Protein AF-A0A343S7F8-F1 (afdb_monomer_lite)

Radius of gyration: 25.72 Å; chains: 1; bounding box: 50×52×60 Å

Sequence (117 aa):
MIWTLVITSLIIIIIASTMMILTTLISKKSITDREKSSPFECGFDPKSSARLPFSLRFFMIAVIFLIFDVEIALLLPITIILNRSSVISWTIVSMMFLLILLWALNFFSFKKIILMM

Foldseek 3Di:
DVVVVVVVVVVVVVVVVVVVVVCCVVVDDPDPDPQVVDDPPPVDDPPDPPPDPDDVVVVVVVVVVVVVVVLVVVVVVLVVCCVVDDVVVSVVVSVVSVVVVVVVVVVVVVVVVVVVD

pLDDT: mean 80.34, std 12.46, range [50.16, 97.12]

Secondary structure (DSSP, 8-state):
-HHHHHHHHHHHHHHHHHHHHHHHHHH--S---HHHHSPPSS-----S-S-----HHHHHHHHHHHHHHHHHHHHHHHHHHTTTS-HHHHHHHHHHHHHHHHHHHHHHHHHHHHHH-

Structure (mmCIF, N/CA/C/O backbone):
data_AF-A0A343S7F8-F1
#
_entry.id   AF-A0A343S7F8-F1
#
loop_
_atom_site.group_PDB
_atom_site.id
_atom_site.type_symbol
_atom_site.label_atom_id
_atom_site.label_alt_id
_atom_site.label_comp_id
_atom_site.label_asym_id
_atom_site.label_entity_id
_atom_site.label_seq_id
_atom_site.pdbx_PDB_ins_code
_atom_site.Cartn_x
_atom_site.Cartn_y
_atom_site.Cartn_z
_atom_site.occupancy
_atom_site.B_iso_or_equiv
_atom_site.auth_seq_id
_atom_site.auth_comp_id
_atom_site.auth_asym_id
_atom_site.auth_atom_id
_atom_site.pdbx_PDB_model_num
ATOM 1 N N . MET A 1 1 ? 10.204 -25.536 -2.242 1.00 81.50 1 MET A N 1
ATOM 2 C CA . MET A 1 1 ? 10.028 -24.093 -1.970 1.00 81.50 1 MET A CA 1
ATOM 3 C C . MET A 1 1 ? 8.562 -23.701 -1.815 1.00 81.50 1 MET A C 1
ATOM 5 O O . MET A 1 1 ? 8.223 -23.116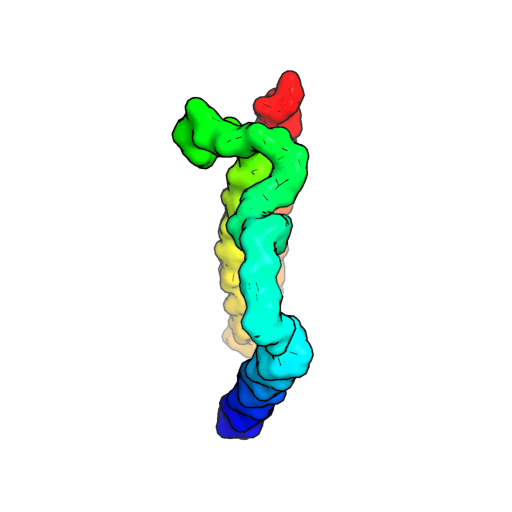 -0.800 1.00 81.50 1 MET A O 1
ATOM 9 N N . ILE A 1 2 ? 7.669 -24.052 -2.751 1.00 91.31 2 ILE A N 1
ATOM 10 C CA . ILE A 1 2 ? 6.243 -23.709 -2.590 1.00 91.31 2 ILE A CA 1
ATOM 11 C C . ILE A 1 2 ? 5.615 -24.403 -1.369 1.00 91.31 2 ILE A C 1
ATOM 13 O O . ILE A 1 2 ? 4.992 -23.755 -0.541 1.00 91.31 2 ILE A O 1
ATOM 17 N N . TRP A 1 3 ? 5.897 -25.695 -1.180 1.00 91.50 3 TRP A N 1
ATOM 18 C CA . TRP A 1 3 ? 5.407 -26.466 -0.035 1.00 91.50 3 TRP A CA 1
ATOM 19 C C . TRP A 1 3 ? 5.912 -25.932 1.307 1.00 91.50 3 TRP A C 1
ATOM 21 O O . TRP A 1 3 ? 5.142 -25.833 2.253 1.00 91.50 3 TRP A O 1
ATOM 31 N N . THR A 1 4 ? 7.178 -25.515 1.381 1.00 91.94 4 THR A N 1
ATOM 32 C CA . THR A 1 4 ? 7.740 -24.909 2.595 1.00 91.94 4 THR A CA 1
ATOM 33 C C . THR A 1 4 ? 7.077 -23.566 2.906 1.00 91.94 4 THR A C 1
ATOM 35 O O . THR A 1 4 ? 6.749 -23.322 4.060 1.00 91.94 4 THR A O 1
ATOM 38 N N . LEU A 1 5 ? 6.792 -22.737 1.89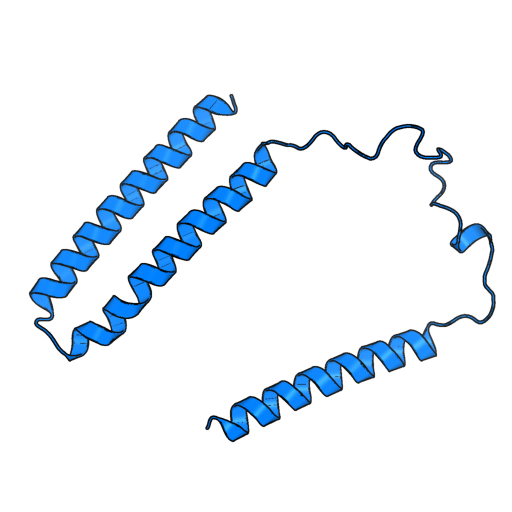1 1.00 92.88 5 LEU A N 1
ATOM 39 C CA . LEU A 1 5 ? 6.056 -21.478 2.067 1.00 92.88 5 LEU A CA 1
ATOM 40 C C . LEU A 1 5 ? 4.632 -21.724 2.582 1.00 92.88 5 LEU A C 1
ATOM 42 O O . LEU A 1 5 ? 4.225 -21.117 3.573 1.00 92.88 5 LEU A O 1
ATOM 46 N N . VAL A 1 6 ? 3.909 -22.671 1.977 1.00 95.19 6 VAL A N 1
ATOM 47 C CA . VAL A 1 6 ? 2.555 -23.046 2.413 1.00 95.19 6 VAL A CA 1
ATOM 48 C C . VAL A 1 6 ? 2.571 -23.514 3.869 1.00 95.19 6 VAL A C 1
ATOM 50 O O . VAL A 1 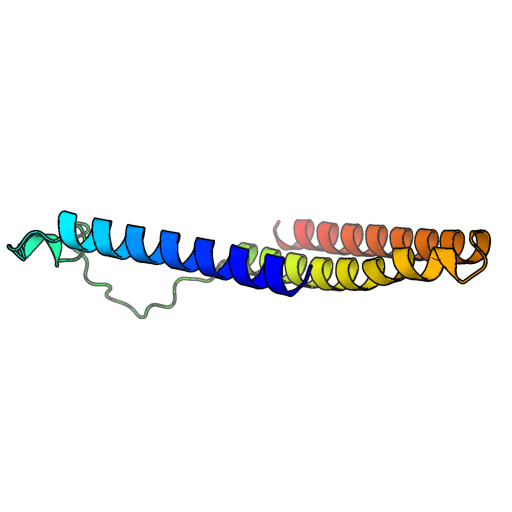6 ? 1.803 -22.997 4.678 1.00 95.19 6 VAL A O 1
ATOM 53 N N . ILE A 1 7 ? 3.501 -24.397 4.241 1.00 95.12 7 ILE A N 1
ATOM 54 C CA . ILE A 1 7 ? 3.632 -24.893 5.618 1.00 95.12 7 ILE A CA 1
ATOM 55 C C . ILE A 1 7 ? 3.908 -23.742 6.595 1.00 95.12 7 ILE A C 1
ATOM 57 O O . ILE A 1 7 ? 3.226 -23.637 7.612 1.00 95.12 7 ILE A O 1
ATOM 61 N N . THR A 1 8 ? 4.838 -22.832 6.281 1.00 94.38 8 THR A N 1
ATOM 62 C CA . THR A 1 8 ? 5.121 -21.681 7.160 1.00 94.38 8 THR A CA 1
ATOM 63 C C . THR A 1 8 ? 3.918 -20.752 7.326 1.00 94.38 8 THR A C 1
ATOM 65 O O . THR A 1 8 ? 3.634 -20.322 8.441 1.00 94.38 8 THR A O 1
ATOM 68 N N . SER A 1 9 ? 3.159 -20.496 6.255 1.00 94.50 9 SER A N 1
ATOM 69 C CA . SER A 1 9 ? 1.965 -19.645 6.317 1.00 94.50 9 SER A CA 1
ATOM 70 C C . SER A 1 9 ? 0.857 -20.259 7.182 1.00 94.50 9 SER A C 1
ATOM 72 O O . SER A 1 9 ? 0.240 -19.561 7.986 1.00 94.50 9 SER A O 1
ATOM 74 N N . LEU A 1 10 ? 0.668 -21.580 7.095 1.00 95.75 10 LEU A N 1
ATOM 75 C CA . LEU A 1 10 ? -0.302 -22.310 7.909 1.00 95.75 10 LEU A CA 1
ATOM 76 C C . LEU A 1 10 ? 0.085 -22.293 9.389 1.00 95.75 10 LEU A C 1
ATOM 78 O O . LEU A 1 10 ? -0.772 -22.064 10.239 1.00 95.75 10 LEU A O 1
ATOM 82 N N . ILE A 1 11 ? 1.373 -22.469 9.703 1.00 96.31 11 ILE A N 1
ATOM 83 C CA . ILE A 1 11 ? 1.872 -22.410 11.083 1.00 96.31 11 ILE A CA 1
ATOM 84 C C . ILE A 1 11 ? 1.579 -21.037 11.705 1.00 96.31 11 ILE A C 1
ATOM 86 O O . ILE A 1 11 ? 1.084 -20.974 12.829 1.00 96.31 11 ILE A O 1
ATOM 90 N N . ILE A 1 12 ? 1.819 -19.943 10.974 1.00 96.81 12 ILE A N 1
ATOM 91 C CA . ILE A 1 12 ? 1.566 -18.579 11.470 1.00 96.81 12 ILE A CA 1
ATOM 92 C C . ILE A 1 12 ? 0.073 -18.363 11.757 1.00 96.81 12 ILE A C 1
ATOM 94 O O . ILE A 1 12 ? -0.275 -17.838 12.815 1.00 96.81 12 ILE A O 1
ATOM 98 N N . ILE A 1 13 ? -0.814 -18.804 10.857 1.00 96.88 13 ILE A N 1
ATOM 99 C CA . ILE A 1 13 ? -2.270 -18.689 11.044 1.00 96.88 13 ILE A CA 1
ATOM 100 C C . ILE A 1 13 ? -2.725 -19.484 12.273 1.00 96.88 13 ILE A C 1
ATOM 102 O O . ILE A 1 13 ? -3.504 -18.977 13.082 1.00 96.88 13 ILE A O 1
ATOM 106 N N . ILE A 1 14 ? -2.209 -20.704 12.448 1.00 97.12 14 ILE A N 1
ATOM 107 C CA . ILE A 1 14 ? -2.530 -21.543 13.607 1.00 97.12 14 ILE A CA 1
ATOM 108 C C . ILE A 1 14 ? -2.107 -20.835 14.895 1.00 97.12 14 ILE A C 1
ATOM 110 O O . ILE A 1 14 ? -2.934 -20.687 15.790 1.00 97.12 14 ILE A O 1
ATOM 114 N N . ILE A 1 15 ? -0.876 -20.321 14.973 1.00 97.00 15 ILE A N 1
ATOM 115 C CA . ILE A 1 15 ? -0.379 -19.606 16.159 1.00 97.00 15 ILE A CA 1
ATOM 116 C C . ILE A 1 15 ? -1.226 -18.359 16.462 1.00 97.00 15 ILE A C 1
ATOM 118 O O . ILE A 1 15 ? -1.587 -18.121 17.613 1.00 97.00 15 ILE A O 1
ATOM 122 N N . ALA A 1 16 ? -1.587 -17.565 15.450 1.00 96.69 16 ALA A N 1
ATOM 123 C CA . ALA A 1 16 ? -2.429 -16.385 15.654 1.00 96.69 16 ALA A CA 1
ATOM 124 C C . ALA A 1 16 ? -3.822 -16.764 16.190 1.00 96.69 16 ALA A C 1
ATOM 126 O O . ALA A 1 16 ? -4.327 -16.140 17.125 1.00 96.69 16 ALA A O 1
ATOM 127 N N . SER A 1 17 ? -4.423 -17.824 15.640 1.00 94.81 17 SER A N 1
ATOM 128 C CA . SER A 1 17 ? -5.738 -18.305 16.072 1.00 94.81 17 SER A CA 1
ATOM 129 C C . SER A 1 17 ? -5.722 -18.865 17.497 1.00 94.81 17 SER A C 1
ATOM 131 O O . SER A 1 17 ? -6.619 -18.559 18.282 1.00 94.81 17 SER A O 1
ATOM 133 N N . THR A 1 18 ? -4.683 -19.615 17.881 1.00 95.62 18 THR A N 1
ATOM 134 C CA . THR A 1 18 ? -4.564 -20.155 19.240 1.00 95.62 18 THR A CA 1
ATOM 135 C C . THR A 1 18 ? -4.363 -19.041 20.256 1.00 95.62 18 THR A C 1
ATOM 137 O O . THR A 1 18 ? -5.002 -19.071 21.304 1.00 95.62 18 THR A O 1
ATOM 140 N N . MET A 1 19 ? -3.573 -18.011 19.937 1.00 94.81 19 MET A N 1
ATOM 141 C CA . MET A 1 19 ? -3.429 -16.826 20.791 1.00 94.81 19 MET A CA 1
ATOM 142 C C . MET A 1 19 ? -4.754 -16.067 20.959 1.00 94.81 19 MET A C 1
ATOM 144 O O . MET A 1 19 ? -5.100 -15.659 22.069 1.00 94.81 19 MET A O 1
ATOM 148 N N . MET A 1 20 ? -5.547 -15.921 19.893 1.00 93.06 20 MET A N 1
ATOM 149 C CA . MET A 1 20 ? -6.880 -15.309 19.976 1.00 93.06 20 MET A CA 1
ATOM 150 C C . MET A 1 20 ? -7.841 -16.135 20.851 1.00 93.06 20 MET A C 1
ATOM 152 O O . MET A 1 20 ? -8.575 -15.592 21.677 1.00 93.06 20 MET A O 1
ATOM 156 N N . ILE A 1 21 ? -7.816 -17.462 20.728 1.00 92.44 21 ILE A N 1
ATOM 157 C CA . ILE A 1 21 ? -8.645 -18.349 21.554 1.00 92.44 21 ILE A CA 1
ATOM 158 C C . ILE A 1 21 ? -8.190 -18.306 23.019 1.00 92.44 21 ILE A C 1
ATOM 160 O O . ILE A 1 21 ? -9.014 -18.160 23.914 1.00 92.44 21 ILE A O 1
ATOM 164 N N . LEU A 1 22 ? -6.887 -18.362 23.289 1.00 93.00 22 LEU A N 1
ATOM 165 C CA . LEU A 1 22 ? -6.356 -18.281 24.651 1.00 93.00 22 LEU A CA 1
ATOM 166 C C . LEU A 1 22 ? -6.722 -16.955 25.320 1.00 93.00 22 LEU A C 1
ATOM 168 O O . LEU A 1 22 ? -7.206 -16.953 26.449 1.00 93.00 22 LEU A O 1
ATOM 172 N N . THR A 1 23 ? -6.550 -15.830 24.623 1.00 90.12 23 THR A N 1
ATOM 173 C CA . THR A 1 23 ? -6.907 -14.510 25.165 1.00 90.12 23 THR A CA 1
ATOM 174 C C . THR A 1 23 ? -8.401 -14.392 25.442 1.00 90.12 23 THR A C 1
ATOM 176 O O . THR A 1 23 ? -8.774 -13.896 26.501 1.00 90.12 23 THR A O 1
ATOM 179 N N . THR A 1 24 ? -9.265 -14.899 24.561 1.00 86.31 24 THR A N 1
ATOM 180 C CA . THR A 1 24 ? -10.718 -14.892 24.801 1.00 86.31 24 THR A CA 1
ATOM 181 C C . THR A 1 24 ? -11.129 -15.823 25.942 1.00 86.31 24 THR A C 1
ATOM 183 O O . THR A 1 24 ? -11.973 -15.436 26.746 1.00 86.31 24 THR A O 1
ATOM 186 N N . LEU A 1 25 ? -10.510 -17.000 26.082 1.00 87.62 25 LEU A N 1
ATOM 187 C CA . LEU A 1 25 ? -10.772 -17.920 27.195 1.00 87.62 25 LEU A CA 1
ATOM 188 C C . LEU A 1 25 ? -10.318 -17.345 28.542 1.00 87.62 25 LEU A C 1
ATOM 190 O O . LEU A 1 25 ? -11.063 -17.428 29.514 1.00 87.62 25 LEU A O 1
ATOM 194 N N . ILE A 1 26 ? -9.132 -16.729 28.597 1.00 88.38 26 ILE A N 1
ATOM 195 C CA . ILE A 1 26 ? -8.597 -16.105 29.818 1.00 88.38 26 ILE A CA 1
ATOM 196 C C . ILE A 1 26 ? -9.380 -14.829 30.172 1.00 88.38 26 ILE A C 1
ATOM 198 O O . ILE A 1 26 ? -9.629 -14.555 31.344 1.00 88.38 26 ILE A O 1
ATOM 202 N N . SER A 1 27 ? -9.775 -14.034 29.173 1.00 80.44 27 SER A N 1
ATOM 203 C CA . SER A 1 27 ? -10.422 -12.729 29.371 1.00 80.44 27 SER A CA 1
ATOM 204 C C . SER A 1 27 ? -11.929 -12.813 29.630 1.00 80.44 27 SER A C 1
ATOM 206 O O . SER A 1 27 ? -12.510 -11.853 30.147 1.00 80.44 27 SER A O 1
ATOM 208 N N . LYS A 1 28 ? -12.589 -13.937 29.313 1.00 71.06 28 LYS A N 1
ATOM 209 C CA . LYS A 1 28 ? -14.034 -14.090 29.518 1.00 71.06 28 LYS A CA 1
ATOM 210 C C . LYS A 1 28 ? -14.374 -14.094 31.012 1.00 71.06 28 LYS A C 1
ATOM 212 O O . LYS A 1 28 ? -14.437 -15.137 31.656 1.00 71.06 28 LYS A O 1
ATOM 217 N N . LYS A 1 29 ? -14.665 -12.912 31.562 1.00 63.97 29 LYS A N 1
ATOM 218 C CA . LYS A 1 29 ? -15.365 -12.787 32.844 1.00 63.97 29 LYS A CA 1
ATOM 219 C C . LYS A 1 29 ? -16.775 -13.355 32.684 1.00 63.97 29 LYS A C 1
ATOM 221 O O . LYS A 1 29 ? -17.498 -12.995 31.761 1.00 63.97 29 LYS A O 1
ATOM 226 N N . SER A 1 30 ? -17.157 -14.240 33.598 1.00 62.72 30 SER A N 1
ATOM 227 C CA . SER A 1 30 ? -18.474 -14.887 33.652 1.00 62.72 30 SER A CA 1
ATOM 228 C C . SER A 1 30 ? -19.622 -13.926 33.979 1.00 62.72 30 SER A C 1
ATOM 230 O O . SER A 1 30 ? -20.779 -14.264 33.752 1.00 62.72 30 SER A O 1
ATOM 232 N N . ILE A 1 31 ? -19.314 -12.737 34.497 1.00 64.25 31 ILE A N 1
ATOM 233 C CA . ILE A 1 31 ? -20.303 -11.742 34.907 1.00 64.25 31 ILE A CA 1
ATOM 234 C C . ILE A 1 31 ? -20.462 -10.723 33.776 1.00 64.25 31 ILE A C 1
ATOM 236 O O . ILE A 1 31 ? -19.578 -9.901 33.524 1.00 64.25 31 ILE A O 1
ATOM 240 N N . THR A 1 32 ? -21.592 -10.797 33.079 1.00 66.06 32 THR A N 1
ATOM 241 C CA . THR A 1 32 ? -22.038 -9.780 32.124 1.00 66.06 32 THR A CA 1
ATOM 242 C C . THR A 1 32 ? -22.624 -8.599 32.896 1.00 66.06 32 THR A C 1
ATOM 244 O O . THR A 1 32 ? -23.833 -8.529 33.115 1.00 66.06 32 THR A O 1
ATOM 247 N N . ASP A 1 33 ? -21.765 -7.688 33.354 1.00 62.94 33 ASP A N 1
ATOM 248 C CA . ASP A 1 33 ? -22.214 -6.436 33.968 1.00 62.94 33 ASP A CA 1
ATOM 249 C C . ASP A 1 33 ? -22.947 -5.585 32.918 1.00 62.94 33 ASP A C 1
ATOM 251 O O . ASP A 1 33 ? -22.374 -5.240 31.880 1.00 62.94 33 ASP A O 1
ATOM 255 N N . ARG A 1 34 ? -24.204 -5.218 33.201 1.00 66.69 34 ARG A N 1
ATOM 256 C CA . ARG A 1 34 ? -25.061 -4.385 32.334 1.00 66.69 34 ARG A CA 1
ATOM 257 C C . ARG A 1 34 ? -24.372 -3.082 31.898 1.00 66.69 34 ARG A C 1
ATOM 259 O O . ARG A 1 34 ? -24.538 -2.667 30.754 1.00 66.69 34 ARG A O 1
ATOM 266 N N . GLU A 1 35 ? -23.548 -2.511 32.774 1.00 61.81 35 GLU A N 1
ATOM 267 C CA . GLU A 1 35 ? -22.801 -1.262 32.554 1.00 61.81 35 GLU A CA 1
ATOM 268 C C . GLU A 1 35 ? -21.599 -1.397 31.603 1.00 61.81 35 GLU A C 1
ATOM 270 O O . GLU A 1 35 ? -21.062 -0.401 31.136 1.00 61.81 35 GLU A O 1
ATOM 275 N N . LYS A 1 36 ? -21.156 -2.622 31.285 1.00 64.12 36 LYS A N 1
ATOM 276 C CA . LYS A 1 36 ? -20.160 -2.861 30.220 1.00 64.12 36 LYS A CA 1
ATOM 277 C C . LYS A 1 36 ? -20.799 -3.123 28.864 1.00 64.12 36 LYS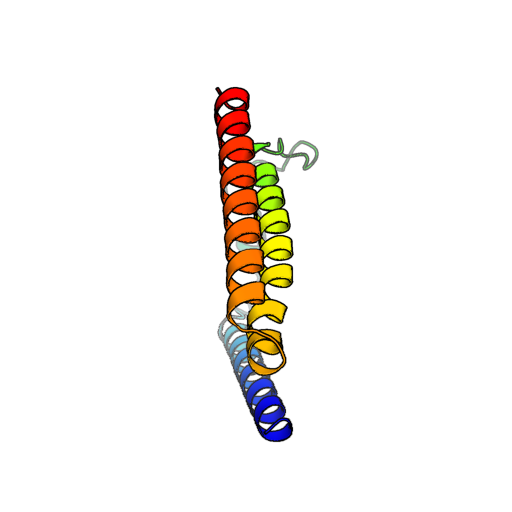 A C 1
ATOM 279 O O . LYS A 1 36 ? -20.130 -3.007 27.842 1.00 64.12 36 LYS A O 1
ATOM 284 N N . SER A 1 37 ? -22.065 -3.540 28.864 1.00 67.62 37 SER A N 1
ATOM 285 C CA . SER A 1 37 ? -22.854 -3.755 27.649 1.00 67.62 37 SER A CA 1
ATOM 286 C C . SER A 1 37 ? -23.613 -2.508 27.191 1.00 67.62 37 SER A C 1
ATOM 288 O O . SER A 1 37 ? -24.183 -2.523 26.101 1.00 67.62 37 SER A O 1
ATOM 290 N N . SER A 1 38 ? -23.643 -1.445 28.000 1.00 67.88 38 SER A N 1
ATOM 291 C CA . SER A 1 38 ? -24.174 -0.142 27.607 1.00 67.88 38 SER A CA 1
ATOM 292 C C . SER A 1 38 ? -23.129 0.654 26.807 1.00 67.88 38 SER A C 1
ATOM 294 O O . SER A 1 38 ? -21.923 0.473 26.996 1.00 67.88 38 SER A O 1
ATOM 296 N N . PRO A 1 39 ? -23.557 1.533 25.882 1.00 69.12 39 PRO A N 1
ATOM 297 C CA . PRO A 1 39 ? -22.653 2.466 25.221 1.00 69.12 39 PRO A CA 1
ATOM 298 C C . PRO A 1 39 ? -21.941 3.326 26.270 1.00 69.12 39 PRO A C 1
ATOM 300 O O . PRO A 1 39 ? -22.588 3.832 27.187 1.00 69.12 39 PRO A O 1
ATOM 303 N N . PHE A 1 40 ? -20.622 3.489 26.128 1.00 58.59 40 PHE A N 1
ATOM 304 C CA . PHE A 1 40 ? -19.807 4.315 27.022 1.00 58.59 40 PHE A CA 1
ATOM 305 C C . PHE A 1 40 ? -20.445 5.695 27.242 1.00 58.59 40 PHE A C 1
ATOM 307 O O . PHE A 1 40 ? -20.972 6.279 26.296 1.00 58.59 40 PHE A O 1
ATOM 314 N N . GLU A 1 41 ? -20.361 6.165 28.492 1.00 61.75 41 GLU A N 1
ATOM 315 C CA . GLU A 1 41 ? -21.081 7.223 29.237 1.00 61.75 41 GLU A CA 1
ATOM 316 C C . GLU A 1 41 ? -21.364 8.583 28.571 1.00 61.75 41 GLU A C 1
ATOM 318 O O . GLU A 1 41 ? -21.810 9.514 29.237 1.00 61.75 41 GLU A O 1
ATOM 323 N N . CYS A 1 42 ? -21.198 8.743 27.262 1.00 66.00 42 CYS A N 1
ATOM 324 C CA . CYS A 1 42 ? -21.668 9.941 26.584 1.00 66.00 42 CYS A CA 1
ATOM 325 C C . CYS A 1 42 ? -23.202 10.088 26.654 1.00 66.00 42 CYS A C 1
ATOM 327 O O . CYS A 1 42 ? -23.702 11.145 26.304 1.00 66.00 42 CYS A O 1
ATOM 329 N N . GLY A 1 43 ? -23.956 9.080 27.129 1.00 61.56 43 GLY A N 1
ATOM 330 C CA . GLY A 1 43 ? -25.357 9.227 27.565 1.00 61.56 43 GLY A CA 1
ATOM 331 C C . GLY A 1 43 ? -26.352 9.608 26.464 1.00 61.56 43 GLY A C 1
ATOM 332 O O . GLY A 1 43 ? -27.529 9.831 26.740 1.00 61.56 43 GLY A O 1
ATOM 333 N N . PHE A 1 44 ? -25.892 9.676 25.217 1.00 57.91 44 PHE A N 1
ATOM 334 C CA . PHE A 1 44 ? -26.701 10.010 24.062 1.00 57.91 44 PHE A CA 1
ATOM 335 C C . PHE A 1 44 ? -26.856 8.772 23.190 1.00 57.91 44 PHE A C 1
ATOM 337 O O . PHE A 1 44 ? -25.909 8.332 22.535 1.00 57.91 44 PHE A O 1
ATOM 344 N N . ASP A 1 45 ? -28.077 8.244 23.142 1.00 64.50 45 ASP A N 1
ATOM 345 C CA . ASP A 1 45 ? -28.479 7.369 22.050 1.00 64.50 45 ASP A CA 1
ATOM 346 C C . ASP A 1 45 ? -28.282 8.131 20.729 1.00 64.50 45 ASP A C 1
ATOM 348 O O . ASP A 1 45 ? -28.651 9.312 20.646 1.00 64.50 45 ASP A O 1
ATOM 352 N N . PRO A 1 46 ? -27.701 7.509 19.688 1.00 60.41 46 PRO A N 1
ATOM 353 C CA . PRO A 1 46 ? -27.508 8.161 18.401 1.00 60.41 46 PRO A CA 1
ATOM 354 C C . PRO A 1 46 ? -28.877 8.530 17.817 1.00 60.41 46 PRO A C 1
ATOM 356 O O . PRO A 1 46 ? -29.579 7.709 17.232 1.00 60.41 46 PRO A O 1
ATOM 359 N N . LYS A 1 47 ? -29.279 9.791 18.000 1.00 57.53 47 LYS A N 1
ATOM 360 C CA . LYS A 1 47 ? -30.623 10.288 17.671 1.00 57.53 47 LYS A CA 1
ATOM 361 C C . LYS A 1 47 ? -30.804 10.623 16.186 1.00 57.53 47 LYS A C 1
ATOM 363 O O . LYS A 1 47 ? -31.778 11.268 15.808 1.00 57.53 47 LYS A O 1
ATOM 368 N N . SER A 1 48 ? -29.881 10.210 15.324 1.00 65.88 48 SER A N 1
ATOM 369 C CA . SER A 1 48 ? -29.955 10.459 13.887 1.00 65.88 48 SER A CA 1
ATOM 370 C C . SER A 1 48 ? -29.251 9.365 13.088 1.00 65.88 48 SER A C 1
ATOM 372 O O . SER A 1 48 ? -28.391 8.643 13.593 1.00 65.88 48 SER A O 1
ATOM 374 N N . SER A 1 49 ? -29.660 9.214 11.824 1.00 70.12 49 SER A N 1
ATOM 375 C CA . SER A 1 49 ? -29.094 8.231 10.898 1.00 70.12 49 SER A CA 1
ATOM 376 C C 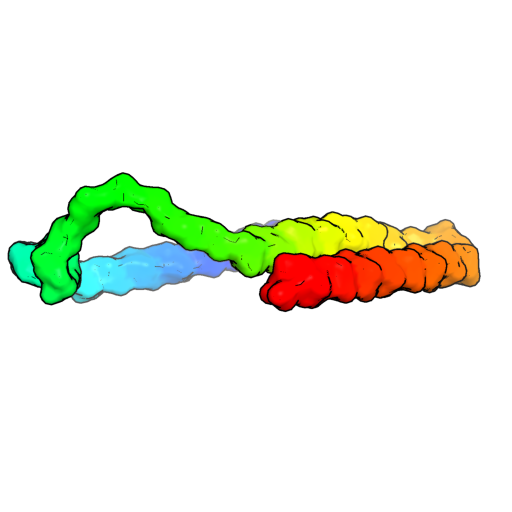. SER A 1 49 ? -27.568 8.313 10.864 1.00 70.12 49 SER A C 1
ATOM 378 O O . SER A 1 49 ? -27.031 9.415 10.775 1.00 70.12 49 SER A O 1
ATOM 380 N N . ALA A 1 50 ? -26.900 7.157 10.814 1.00 68.88 50 ALA A N 1
ATOM 381 C CA . ALA A 1 50 ? -25.443 6.965 10.799 1.00 68.88 50 ALA A CA 1
ATOM 382 C C . ALA A 1 50 ? -24.695 7.565 9.584 1.00 68.88 50 ALA A C 1
ATOM 384 O O . ALA A 1 50 ? -23.583 7.152 9.258 1.00 68.88 50 ALA A O 1
ATOM 385 N N . ARG A 1 51 ? -25.289 8.537 8.883 1.00 67.38 51 ARG A N 1
ATOM 386 C CA . ARG A 1 51 ? -24.607 9.336 7.867 1.00 67.38 51 ARG A CA 1
ATOM 387 C C . ARG A 1 51 ? -23.749 10.377 8.573 1.00 67.38 51 ARG A C 1
ATOM 389 O O . ARG A 1 51 ? -24.115 11.542 8.691 1.00 67.38 51 ARG A O 1
ATOM 396 N N . LEU A 1 52 ? -22.601 9.922 9.056 1.00 67.81 52 LEU A N 1
ATOM 397 C CA . LEU A 1 52 ? -21.504 10.805 9.419 1.00 67.81 52 LEU A CA 1
ATOM 398 C C . LEU A 1 52 ? -21.095 11.585 8.159 1.00 67.81 52 LEU A C 1
ATOM 400 O O . LEU A 1 52 ? -20.982 10.973 7.090 1.00 67.81 52 LEU A O 1
ATOM 404 N N . PRO A 1 53 ? -20.909 12.914 8.237 1.00 62.12 53 PRO A N 1
ATOM 405 C CA . PRO A 1 53 ? -20.452 13.689 7.096 1.00 62.12 53 PRO A CA 1
ATOM 406 C C . PRO A 1 53 ? -19.107 13.128 6.634 1.00 62.12 53 PRO A C 1
ATOM 408 O O . PRO A 1 53 ? -18.114 13.132 7.361 1.00 62.12 53 PRO A O 1
ATOM 411 N N . PHE A 1 54 ? -19.100 12.585 5.421 1.00 68.31 54 PHE A N 1
ATOM 412 C CA . PHE A 1 54 ? -17.917 11.985 4.839 1.00 68.31 54 PHE A CA 1
ATOM 413 C C . PHE A 1 54 ? -16.931 13.086 4.461 1.00 68.31 54 PHE A C 1
ATOM 415 O O . PHE A 1 54 ? -17.215 13.928 3.609 1.00 68.31 54 PHE A O 1
ATOM 422 N N . SER A 1 55 ? -15.759 13.098 5.093 1.00 80.69 55 SER A N 1
ATOM 423 C CA . SER A 1 55 ? -14.733 14.064 4.726 1.00 80.69 55 SER A CA 1
ATOM 424 C C . SER A 1 55 ? -14.124 13.669 3.380 1.00 80.69 55 SER A C 1
ATOM 426 O O . SER A 1 55 ? -13.486 12.617 3.256 1.00 80.69 55 SER A O 1
ATOM 428 N N . LEU A 1 56 ? -14.248 14.552 2.391 1.00 80.19 56 LEU A N 1
ATOM 429 C CA . LEU A 1 56 ? -13.666 14.364 1.060 1.00 80.19 56 LEU A CA 1
ATOM 430 C C . LEU A 1 56 ? -12.146 14.144 1.103 1.00 80.19 56 LEU A C 1
ATOM 432 O O . LEU A 1 56 ? -11.599 13.491 0.221 1.00 80.19 56 LEU A O 1
ATOM 436 N N . ARG A 1 57 ? -11.463 14.612 2.158 1.00 80.94 57 ARG A N 1
ATOM 437 C CA . ARG A 1 57 ? -10.022 14.416 2.364 1.00 80.94 57 ARG A CA 1
ATOM 438 C C . ARG A 1 57 ? -9.620 12.938 2.436 1.00 80.94 57 ARG A C 1
ATOM 440 O O . ARG A 1 57 ? -8.660 12.557 1.774 1.00 80.94 57 ARG A O 1
ATOM 447 N N . PHE A 1 58 ? -10.340 12.104 3.193 1.00 79.62 58 PHE A N 1
ATOM 448 C CA . PHE A 1 58 ? -9.988 10.681 3.334 1.00 79.62 58 PHE A CA 1
ATOM 449 C C . PHE A 1 58 ? -10.297 9.877 2.070 1.00 79.62 58 PHE A C 1
ATOM 451 O O . PHE A 1 58 ? -9.484 9.053 1.658 1.00 79.62 58 PHE A O 1
ATOM 458 N N . PHE A 1 59 ? -11.404 10.181 1.388 1.00 83.62 59 PHE A N 1
ATOM 459 C CA . PHE A 1 59 ? -11.710 9.607 0.070 1.00 83.62 59 PHE A CA 1
ATOM 460 C C . PHE A 1 59 ? -10.583 9.820 -0.926 1.00 83.62 59 PHE A C 1
ATOM 462 O O . PHE A 1 59 ? -10.138 8.929 -1.641 1.00 83.62 59 PHE A O 1
ATOM 469 N N . MET A 1 60 ? -10.112 11.056 -0.934 1.00 83.00 60 MET A N 1
ATOM 470 C CA . MET A 1 60 ? -9.111 11.526 -1.847 1.00 83.00 60 MET A CA 1
ATOM 471 C C . MET A 1 60 ? -7.758 10.848 -1.628 1.00 83.00 60 MET A C 1
ATOM 473 O O . MET A 1 60 ? -7.005 10.723 -2.592 1.00 83.00 60 MET A O 1
ATOM 477 N N . ILE A 1 61 ? -7.442 10.421 -0.405 1.00 85.75 61 ILE A N 1
ATOM 478 C CA . ILE A 1 61 ? -6.243 9.626 -0.115 1.00 85.75 61 ILE A CA 1
ATOM 479 C C . ILE A 1 61 ? -6.405 8.209 -0.679 1.00 85.75 61 ILE A C 1
ATOM 481 O O . ILE A 1 61 ? -5.486 7.716 -1.325 1.00 85.75 61 ILE A O 1
ATOM 485 N N . ALA A 1 62 ? -7.581 7.589 -0.524 1.00 87.19 62 ALA A N 1
ATOM 486 C CA . ALA A 1 62 ? -7.851 6.253 -1.062 1.00 87.19 62 ALA A CA 1
ATOM 487 C C . ALA A 1 62 ? -7.769 6.203 -2.599 1.00 87.19 62 ALA A C 1
ATOM 489 O O . ALA A 1 62 ? -7.181 5.280 -3.154 1.00 87.19 62 ALA A O 1
ATOM 490 N N . VAL A 1 63 ? -8.292 7.221 -3.293 1.00 87.81 63 VAL A N 1
ATOM 491 C CA . VAL A 1 63 ? -8.191 7.317 -4.763 1.00 87.81 63 VAL A CA 1
ATOM 492 C C . VAL A 1 63 ? -6.739 7.494 -5.219 1.00 87.81 63 VAL A C 1
ATOM 494 O O . VAL A 1 63 ? -6.330 6.868 -6.190 1.00 87.81 63 VAL A O 1
ATOM 497 N N . ILE A 1 64 ? -5.947 8.310 -4.512 1.00 85.75 64 ILE A N 1
ATOM 498 C CA . ILE A 1 64 ? -4.510 8.458 -4.797 1.00 85.75 64 ILE A CA 1
ATOM 499 C C . ILE A 1 64 ? -3.791 7.118 -4.628 1.00 85.75 64 ILE A C 1
ATOM 501 O O . ILE A 1 64 ? -3.030 6.722 -5.504 1.00 85.75 64 ILE A O 1
ATOM 505 N N . PHE A 1 65 ? -4.049 6.420 -3.520 1.00 88.50 65 PHE A N 1
ATOM 506 C CA . PHE A 1 65 ? -3.450 5.117 -3.251 1.00 88.50 65 PHE A CA 1
ATOM 507 C C . PHE A 1 65 ? -3.778 4.101 -4.352 1.00 88.50 65 PHE A C 1
ATOM 509 O O . PHE A 1 65 ? -2.884 3.404 -4.814 1.00 88.50 65 PHE A O 1
ATOM 516 N N . LEU A 1 66 ? -5.027 4.074 -4.828 1.00 87.75 66 LEU A N 1
ATOM 517 C CA . LEU A 1 66 ? -5.447 3.187 -5.913 1.00 87.75 66 LEU A CA 1
ATOM 518 C C . LEU A 1 66 ? -4.684 3.459 -7.216 1.00 87.75 66 LEU A C 1
ATOM 520 O O . LEU A 1 66 ? -4.225 2.520 -7.859 1.00 87.75 66 LEU A O 1
ATOM 524 N N . ILE A 1 67 ? -4.537 4.729 -7.605 1.00 88.19 67 ILE A N 1
ATOM 525 C CA . ILE A 1 67 ? -3.805 5.101 -8.826 1.00 88.19 67 ILE A CA 1
ATOM 526 C C . ILE A 1 67 ? -2.337 4.674 -8.712 1.00 88.19 67 ILE A C 1
ATOM 528 O O . ILE A 1 67 ? -1.816 4.030 -9.620 1.00 88.19 67 ILE A O 1
ATOM 532 N N . PHE A 1 68 ? -1.703 4.950 -7.570 1.00 86.69 68 PHE A N 1
ATOM 533 C CA . PHE A 1 68 ? -0.316 4.557 -7.333 1.00 86.69 68 PHE A CA 1
ATOM 534 C C . PHE A 1 68 ? -0.094 3.044 -7.325 1.00 86.69 68 PHE A C 1
ATOM 536 O O . PHE A 1 68 ? 0.938 2.577 -7.802 1.00 86.69 68 PHE A O 1
ATOM 543 N N . ASP A 1 69 ? -1.040 2.270 -6.794 1.00 91.69 69 ASP A N 1
ATOM 544 C CA . ASP A 1 69 ? -0.941 0.809 -6.768 1.00 91.69 69 ASP A CA 1
ATOM 545 C C . ASP A 1 69 ? -0.965 0.226 -8.193 1.00 91.69 69 ASP A C 1
ATOM 547 O O . ASP A 1 69 ? -0.125 -0.599 -8.561 1.00 91.69 69 ASP A O 1
ATOM 551 N N . VAL A 1 70 ? -1.851 0.744 -9.054 1.00 90.88 70 VAL A N 1
ATOM 552 C CA . VAL A 1 70 ? -1.908 0.367 -10.479 1.00 90.88 70 VAL A CA 1
ATOM 553 C C . VAL A 1 70 ? -0.615 0.743 -11.211 1.00 90.88 70 VAL A C 1
ATOM 555 O O . VAL A 1 70 ? -0.109 -0.035 -12.021 1.00 90.88 70 VAL A O 1
ATOM 558 N N . GLU A 1 71 ? -0.050 1.912 -10.919 1.00 88.44 71 GLU A N 1
ATOM 559 C CA . GLU A 1 71 ? 1.206 2.370 -11.518 1.00 88.44 71 GLU A CA 1
ATOM 560 C C . GLU A 1 71 ? 2.402 1.486 -11.122 1.00 88.44 71 GLU A C 1
ATOM 562 O O . GLU A 1 71 ? 3.206 1.114 -11.980 1.00 88.44 71 GLU A O 1
ATOM 567 N N . ILE A 1 72 ? 2.503 1.085 -9.849 1.00 89.62 72 ILE A N 1
ATOM 568 C CA . ILE A 1 72 ? 3.560 0.179 -9.368 1.00 89.62 72 ILE A CA 1
ATOM 569 C C . ILE A 1 72 ? 3.414 -1.213 -9.993 1.00 89.62 72 ILE A C 1
ATOM 571 O O . ILE A 1 72 ? 4.415 -1.814 -10.397 1.00 89.62 72 ILE A O 1
ATOM 575 N N . ALA A 1 73 ? 2.186 -1.718 -10.141 1.00 91.81 73 ALA A N 1
ATOM 576 C CA . ALA A 1 73 ? 1.941 -2.995 -10.807 1.00 91.81 73 ALA A CA 1
ATOM 577 C C . ALA A 1 73 ? 2.450 -3.000 -12.264 1.00 91.81 73 ALA A C 1
ATOM 579 O O . ALA A 1 73 ? 3.013 -4.000 -12.715 1.00 91.81 73 ALA A O 1
ATOM 580 N N . LEU A 1 74 ? 2.325 -1.875 -12.981 1.00 88.62 74 LEU A N 1
ATOM 581 C CA . LEU A 1 74 ? 2.850 -1.711 -14.344 1.00 88.62 74 LEU A CA 1
ATOM 582 C C . LEU A 1 74 ? 4.385 -1.614 -14.404 1.00 88.62 74 LEU A C 1
ATOM 584 O O . LEU A 1 74 ? 4.973 -1.972 -15.426 1.00 88.62 74 LEU A O 1
ATOM 588 N N . LEU A 1 75 ? 5.051 -1.183 -13.326 1.00 88.56 75 LEU A N 1
ATOM 589 C CA . LEU A 1 75 ? 6.518 -1.136 -13.246 1.00 88.56 75 LEU A CA 1
ATOM 590 C C . LEU A 1 75 ? 7.158 -2.517 -13.028 1.00 88.56 75 LEU A C 1
ATOM 592 O O . LEU A 1 75 ? 8.270 -2.759 -13.499 1.00 88.56 75 LEU A O 1
ATOM 596 N N . LEU A 1 76 ? 6.473 -3.443 -12.349 1.00 89.25 76 LEU A N 1
ATOM 597 C CA . LEU A 1 76 ? 6.988 -4.781 -12.029 1.00 89.25 76 LEU A CA 1
ATOM 598 C C . LEU A 1 76 ? 7.543 -5.566 -13.245 1.00 89.25 76 LEU A C 1
ATOM 600 O O . LEU A 1 76 ? 8.678 -6.055 -13.152 1.00 89.25 76 LEU A O 1
ATOM 604 N N . PRO A 1 77 ? 6.844 -5.676 -14.398 1.00 84.62 77 PRO A N 1
ATOM 605 C CA . PRO A 1 77 ? 7.331 -6.448 -15.547 1.00 84.62 77 PRO A CA 1
ATOM 606 C C . PRO A 1 77 ? 8.622 -5.907 -16.177 1.00 84.62 77 PRO A C 1
ATOM 608 O O . PRO A 1 77 ? 9.332 -6.671 -16.832 1.00 84.62 77 PRO A O 1
ATOM 611 N N . ILE A 1 78 ? 8.979 -4.637 -15.950 1.00 83.25 78 ILE A N 1
ATOM 612 C CA . ILE A 1 78 ? 10.219 -4.041 -16.478 1.00 83.25 78 ILE A CA 1
ATOM 613 C C . ILE A 1 78 ? 11.435 -4.821 -15.965 1.00 83.25 78 ILE A C 1
ATOM 615 O O . ILE A 1 78 ? 12.332 -5.155 -16.737 1.00 83.25 78 ILE A O 1
ATOM 619 N N . THR A 1 79 ? 11.433 -5.196 -14.683 1.00 82.69 79 THR A N 1
ATOM 620 C CA . THR A 1 79 ? 12.546 -5.936 -14.062 1.00 82.69 79 THR A CA 1
ATOM 621 C C . THR A 1 79 ? 12.737 -7.334 -14.651 1.00 82.69 79 THR A C 1
ATOM 623 O O . THR A 1 79 ? 13.862 -7.818 -14.758 1.00 82.69 79 THR A O 1
ATOM 626 N N . ILE A 1 80 ? 11.648 -7.966 -15.092 1.00 84.62 80 ILE A N 1
ATOM 627 C CA . ILE A 1 80 ? 11.653 -9.320 -15.652 1.00 84.62 80 ILE A CA 1
ATOM 628 C C . ILE A 1 80 ? 12.155 -9.300 -17.106 1.00 84.62 80 ILE A C 1
ATOM 630 O O . ILE A 1 80 ? 12.874 -10.205 -17.533 1.00 84.62 80 ILE A O 1
ATOM 634 N N . ILE A 1 81 ? 11.796 -8.267 -17.876 1.00 84.44 81 ILE A N 1
ATOM 635 C CA . ILE A 1 81 ? 12.059 -8.196 -19.323 1.00 84.44 81 ILE A CA 1
ATOM 636 C C . ILE A 1 81 ? 13.471 -7.672 -19.648 1.00 84.44 81 ILE A C 1
ATOM 638 O O . ILE A 1 81 ? 14.001 -7.988 -20.721 1.00 84.44 81 ILE A O 1
ATOM 642 N N . LEU A 1 82 ? 14.122 -6.961 -18.717 1.00 78.69 82 LEU A N 1
ATOM 643 C CA . LEU A 1 82 ? 15.502 -6.468 -18.869 1.00 78.69 82 LEU A CA 1
ATOM 644 C C . LEU A 1 82 ? 16.496 -7.567 -19.282 1.00 78.69 82 LEU A C 1
ATOM 646 O O . LEU A 1 82 ? 17.398 -7.307 -20.071 1.00 78.69 82 LEU A O 1
ATOM 650 N N . ASN A 1 83 ? 16.299 -8.807 -18.826 1.00 76.06 83 ASN A N 1
ATOM 651 C CA . ASN A 1 83 ? 17.187 -9.928 -19.159 1.00 76.06 83 ASN A CA 1
ATOM 652 C C . ASN A 1 83 ? 16.954 -10.531 -20.557 1.00 76.06 83 ASN A C 1
ATOM 654 O O . ASN A 1 83 ? 17.780 -11.304 -21.037 1.00 76.06 83 ASN A O 1
ATOM 658 N N . ARG A 1 84 ? 15.822 -10.241 -21.209 1.00 79.94 84 ARG A N 1
ATOM 659 C CA . ARG A 1 84 ? 15.414 -10.855 -22.490 1.00 79.94 84 ARG A CA 1
ATOM 660 C C . ARG A 1 84 ? 15.630 -9.956 -23.706 1.00 79.94 84 ARG A C 1
ATOM 662 O O . ARG A 1 84 ? 15.470 -10.424 -24.829 1.00 79.94 84 ARG A O 1
ATOM 669 N N . SER A 1 85 ? 15.920 -8.679 -23.506 1.00 82.44 85 SER A N 1
ATOM 670 C CA . SER A 1 85 ? 15.831 -7.647 -24.539 1.00 82.44 85 SER A CA 1
ATOM 671 C C . SER A 1 85 ? 16.964 -6.631 -24.409 1.00 82.44 85 SER A C 1
ATOM 673 O O . SER A 1 85 ? 17.735 -6.671 -23.453 1.00 82.44 85 SER A O 1
ATOM 675 N N . SER A 1 86 ? 17.104 -5.726 -25.382 1.00 86.88 86 SER A N 1
ATOM 676 C CA . SER A 1 86 ? 18.132 -4.686 -25.332 1.00 86.88 86 SER A CA 1
ATOM 677 C C . SER A 1 86 ? 17.948 -3.782 -24.113 1.00 86.88 86 SER A C 1
ATOM 679 O O . SER A 1 86 ? 16.968 -3.043 -24.010 1.00 86.88 86 SER A O 1
ATOM 681 N N . VAL A 1 87 ? 18.942 -3.801 -23.222 1.00 83.56 87 VAL A N 1
ATOM 682 C CA . VAL A 1 87 ? 18.951 -3.022 -21.974 1.00 83.56 87 VAL A CA 1
ATOM 683 C C . VAL A 1 87 ? 18.753 -1.532 -22.255 1.00 83.56 87 VAL A C 1
ATOM 685 O O . VAL A 1 87 ? 17.951 -0.890 -21.593 1.00 83.56 87 VAL A O 1
ATOM 688 N N . ILE A 1 88 ? 19.409 -0.995 -23.288 1.00 86.00 88 ILE A N 1
ATOM 689 C CA . ILE A 1 88 ? 19.367 0.436 -23.633 1.00 86.00 88 ILE A CA 1
ATOM 690 C C . ILE A 1 88 ? 17.963 0.893 -24.058 1.00 86.00 88 ILE A C 1
ATOM 692 O O . ILE A 1 88 ? 17.516 1.964 -23.660 1.00 86.00 88 ILE A O 1
ATOM 696 N N . SER A 1 89 ? 17.237 0.105 -24.858 1.00 85.75 89 SER A N 1
ATOM 697 C CA . SER A 1 89 ? 15.890 0.504 -25.288 1.00 85.75 89 SER A CA 1
ATOM 698 C C . SER A 1 89 ? 14.904 0.457 -24.123 1.00 85.75 89 SER A C 1
ATOM 700 O O . SER A 1 89 ? 14.065 1.343 -23.986 1.00 85.75 89 SER A O 1
ATOM 702 N N . TRP A 1 90 ? 15.020 -0.559 -23.264 1.00 86.50 90 TRP A N 1
ATOM 703 C CA . TRP A 1 90 ? 14.144 -0.707 -22.106 1.00 86.50 90 TRP A CA 1
ATOM 704 C C . TRP A 1 90 ? 14.409 0.327 -21.021 1.00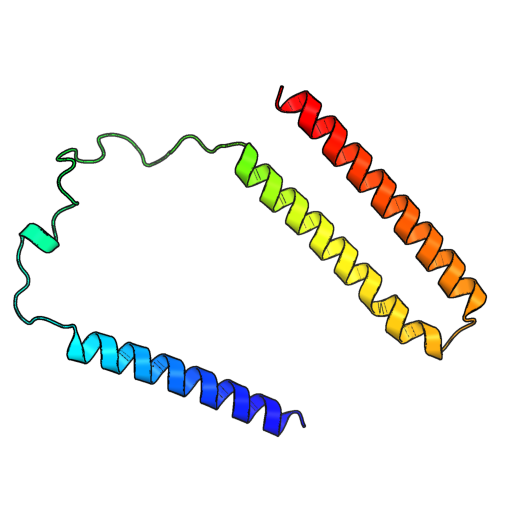 86.50 90 TRP A C 1
ATOM 706 O O . TRP A 1 90 ? 13.444 0.823 -20.446 1.00 86.50 90 TRP A O 1
ATOM 716 N N . THR A 1 91 ? 15.666 0.721 -20.789 1.00 85.31 91 THR A N 1
ATOM 717 C CA . THR A 1 91 ? 15.980 1.814 -19.859 1.00 85.31 91 THR A CA 1
ATOM 718 C C . THR A 1 91 ? 15.414 3.145 -20.349 1.00 85.31 91 THR A C 1
ATOM 720 O O . THR A 1 91 ? 14.846 3.886 -19.553 1.00 85.31 91 THR A O 1
ATOM 723 N N . ILE A 1 92 ? 15.478 3.441 -21.653 1.00 89.19 92 ILE A N 1
ATOM 724 C CA . ILE A 1 92 ? 14.875 4.661 -22.215 1.00 89.19 92 ILE A CA 1
ATOM 725 C C . ILE A 1 92 ? 13.355 4.656 -22.012 1.00 89.19 92 ILE A C 1
ATOM 727 O O . ILE A 1 92 ? 12.804 5.633 -21.506 1.00 89.19 92 ILE A O 1
ATOM 731 N N . VAL A 1 93 ? 12.676 3.553 -22.345 1.00 88.44 93 VAL A N 1
ATOM 732 C CA . VAL A 1 93 ? 11.218 3.436 -22.170 1.00 88.44 93 VAL A CA 1
ATOM 733 C C . VAL A 1 93 ? 10.825 3.556 -20.695 1.00 88.44 93 VAL A C 1
ATOM 735 O O . VAL A 1 93 ? 9.900 4.302 -20.379 1.00 88.44 93 VAL A O 1
ATOM 738 N N . SER A 1 94 ? 11.544 2.898 -19.779 1.00 86.44 94 SER A N 1
ATOM 739 C CA . SER A 1 94 ? 11.252 2.987 -18.344 1.00 86.44 94 SER A CA 1
ATOM 740 C C . SER A 1 94 ? 11.483 4.390 -17.784 1.00 86.44 94 SER A C 1
ATOM 742 O O . SER A 1 94 ? 10.698 4.855 -16.963 1.00 86.44 94 SER A O 1
ATOM 744 N N . MET A 1 95 ? 12.523 5.093 -18.244 1.00 87.75 95 MET A N 1
ATOM 745 C CA . MET A 1 95 ? 12.801 6.463 -17.802 1.00 87.75 95 MET A CA 1
ATOM 746 C C . MET A 1 95 ? 11.738 7.439 -18.307 1.00 87.75 95 MET A C 1
ATOM 748 O O . MET A 1 95 ? 11.263 8.275 -17.542 1.00 87.75 95 MET A O 1
ATOM 752 N N . MET A 1 96 ? 11.302 7.300 -19.562 1.00 89.88 96 MET A N 1
ATOM 753 C CA . MET A 1 96 ? 10.199 8.100 -20.103 1.00 89.88 96 MET A CA 1
ATOM 754 C C . MET A 1 96 ? 8.889 7.826 -19.358 1.00 89.88 96 MET A C 1
ATOM 756 O O . MET A 1 96 ? 8.174 8.764 -19.010 1.00 89.88 96 MET A O 1
ATOM 760 N N . PHE A 1 97 ? 8.600 6.558 -19.053 1.00 89.00 97 PHE A N 1
ATOM 761 C CA . PHE A 1 97 ? 7.424 6.174 -18.278 1.00 89.00 97 PHE A CA 1
ATOM 762 C C . PHE A 1 97 ? 7.441 6.791 -16.871 1.00 89.00 97 PHE A C 1
ATOM 764 O O . PHE A 1 97 ? 6.460 7.418 -16.482 1.00 89.00 97 PHE A O 1
ATOM 771 N N . LEU A 1 98 ? 8.567 6.718 -16.150 1.00 89.25 98 LEU A N 1
ATOM 772 C CA . LEU A 1 98 ? 8.721 7.332 -14.824 1.00 89.25 98 LEU A CA 1
ATOM 773 C C . LEU A 1 98 ? 8.564 8.860 -14.848 1.00 89.25 98 LEU A C 1
ATOM 775 O O . LEU A 1 98 ? 7.952 9.423 -13.941 1.00 89.25 98 LEU A O 1
ATOM 779 N N . LEU A 1 99 ? 9.075 9.541 -15.878 1.00 90.31 99 LEU A N 1
ATOM 780 C CA . LEU A 1 99 ? 8.921 10.994 -16.020 1.00 90.31 99 LEU A CA 1
ATOM 781 C C . LEU A 1 99 ? 7.454 11.404 -16.200 1.00 90.31 99 LEU A C 1
ATOM 783 O O . LEU A 1 99 ? 7.001 12.357 -15.564 1.00 90.31 99 LEU A O 1
ATOM 787 N N . ILE A 1 100 ? 6.704 10.670 -17.027 1.00 89.81 100 ILE A N 1
ATOM 788 C CA . ILE A 1 100 ? 5.266 10.904 -17.230 1.00 89.81 100 ILE A CA 1
ATOM 789 C C . ILE A 1 100 ? 4.509 10.710 -15.912 1.00 89.81 100 ILE A C 1
ATOM 791 O O . ILE A 1 100 ? 3.660 11.527 -15.562 1.00 89.81 100 ILE A O 1
ATOM 795 N N . LEU A 1 101 ? 4.866 9.672 -15.160 1.00 84.94 101 LEU A N 1
ATOM 796 C CA . LEU A 1 101 ? 4.279 9.320 -13.869 1.00 84.94 101 LEU A CA 1
ATOM 797 C C . LEU A 1 101 ? 4.501 10.421 -12.817 1.00 84.94 101 LEU A C 1
ATOM 799 O O . LEU A 1 101 ? 3.560 10.887 -12.174 1.00 84.94 101 LEU A O 1
ATOM 803 N N . LEU A 1 102 ? 5.737 10.920 -12.705 1.00 86.06 102 LEU A N 1
ATOM 804 C CA . LEU A 1 102 ? 6.082 12.035 -11.815 1.00 86.06 102 LEU A CA 1
ATOM 805 C C . LEU A 1 102 ? 5.337 13.319 -12.187 1.00 86.06 102 LEU A C 1
ATOM 807 O O . LEU A 1 102 ? 4.903 14.069 -11.308 1.00 86.06 102 LEU A O 1
ATOM 811 N N . TRP A 1 103 ? 5.184 13.591 -13.482 1.00 88.31 103 TRP A N 1
ATOM 812 C CA . TRP A 1 103 ? 4.463 14.771 -13.942 1.00 88.31 103 TRP A CA 1
ATOM 813 C C . TRP A 1 103 ? 2.958 14.667 -13.665 1.00 88.31 103 TRP A C 1
ATOM 815 O O . TRP A 1 103 ? 2.374 15.602 -13.112 1.00 88.31 103 TRP A O 1
ATOM 825 N N . ALA A 1 104 ? 2.350 13.514 -13.962 1.00 85.31 104 ALA A N 1
ATOM 826 C CA . ALA A 1 104 ? 0.943 13.230 -13.688 1.00 85.31 104 ALA A CA 1
ATOM 827 C C . ALA A 1 104 ? 0.617 13.364 -12.194 1.00 85.31 104 ALA A C 1
ATOM 829 O O . ALA A 1 104 ? -0.368 14.015 -11.828 1.00 85.31 104 ALA A O 1
ATOM 830 N N . LEU A 1 105 ? 1.487 12.837 -11.328 1.00 81.12 105 LEU A N 1
ATOM 831 C CA . LEU A 1 105 ? 1.328 12.959 -9.887 1.00 81.12 105 LEU A CA 1
ATOM 832 C C . LEU A 1 105 ? 1.392 14.415 -9.415 1.00 81.12 105 LEU A C 1
ATOM 834 O O . LEU A 1 105 ? 0.520 14.866 -8.668 1.00 81.12 105 LEU A O 1
ATOM 838 N N . ASN A 1 106 ? 2.431 15.148 -9.826 1.00 81.88 106 ASN A N 1
ATOM 839 C CA . ASN A 1 106 ? 2.616 16.539 -9.416 1.00 81.88 106 ASN A CA 1
ATOM 840 C C . ASN A 1 106 ? 1.438 17.407 -9.864 1.00 81.88 106 ASN A C 1
ATOM 842 O O . ASN A 1 106 ? 0.933 18.212 -9.082 1.00 81.88 106 ASN A O 1
ATOM 846 N N . PHE A 1 107 ? 0.940 17.194 -11.083 1.00 81.25 107 PHE A N 1
ATOM 847 C CA . PHE A 1 107 ? -0.249 17.876 -11.583 1.00 81.25 107 PHE A CA 1
ATOM 848 C C . PHE A 1 107 ? -1.500 17.554 -10.750 1.00 81.25 107 PHE A C 1
ATOM 850 O O . PHE A 1 107 ? -2.238 18.463 -10.360 1.00 81.25 107 PHE A O 1
ATOM 857 N N . PHE A 1 108 ? -1.730 16.275 -10.435 1.00 73.94 108 PHE A N 1
ATOM 858 C CA . PHE A 1 108 ? -2.881 15.846 -9.640 1.00 73.94 108 PHE A CA 1
ATOM 859 C C . PHE A 1 108 ? -2.827 16.383 -8.202 1.00 73.94 108 PHE A C 1
ATOM 861 O O . PHE A 1 108 ? -3.837 16.856 -7.682 1.00 73.94 108 PHE A O 1
ATOM 868 N N . SER A 1 109 ? -1.648 16.369 -7.573 1.00 70.25 109 SER A N 1
ATOM 869 C CA . SER A 1 109 ? -1.429 16.913 -6.228 1.00 70.25 109 SER A CA 1
ATOM 870 C C . SER A 1 109 ? -1.629 18.434 -6.183 1.00 70.25 109 SER A C 1
ATOM 872 O O . SER A 1 109 ? -2.321 18.951 -5.305 1.00 70.25 109 SER A O 1
ATOM 874 N N . PHE A 1 110 ? -1.117 19.163 -7.181 1.00 63.03 110 PHE A N 1
ATOM 875 C CA . PHE A 1 110 ? -1.226 20.622 -7.243 1.00 63.03 110 PHE A CA 1
ATOM 876 C C . PHE A 1 110 ? -2.674 21.098 -7.430 1.00 63.03 110 PHE A C 1
ATOM 878 O O . PHE A 1 110 ? -3.140 21.980 -6.708 1.00 63.03 110 PHE A O 1
ATOM 885 N N . LYS A 1 111 ? -3.440 20.450 -8.322 1.00 65.81 111 LYS A N 1
ATOM 886 C CA . LYS A 1 111 ? -4.881 20.728 -8.491 1.00 65.81 111 LYS A CA 1
ATOM 887 C C . LYS A 1 111 ? -5.683 20.498 -7.206 1.00 65.81 111 LYS A C 1
ATOM 889 O O . LYS A 1 111 ? -6.717 21.123 -6.998 1.00 65.81 111 LYS A O 1
ATOM 894 N N . LYS A 1 112 ? -5.211 19.594 -6.352 1.00 58.97 112 LYS A N 1
ATOM 895 C CA . LYS A 1 112 ? -5.883 19.159 -5.128 1.00 58.97 112 LYS A CA 1
ATOM 896 C C . LYS A 1 112 ? -5.622 20.080 -3.937 1.00 58.97 112 LYS A C 1
ATOM 898 O O . LYS A 1 112 ? -6.526 20.263 -3.132 1.00 58.97 112 LYS A O 1
ATOM 903 N N . ILE A 1 113 ? -4.440 20.700 -3.869 1.00 56.72 113 ILE A N 1
ATOM 904 C CA . ILE A 1 113 ? -4.136 21.789 -2.923 1.00 56.72 113 ILE A CA 1
ATOM 905 C C . ILE A 1 113 ? -5.024 23.008 -3.205 1.00 56.72 113 ILE A C 1
ATOM 907 O O . ILE A 1 113 ? -5.574 23.583 -2.275 1.00 56.72 113 ILE A O 1
ATOM 911 N N . ILE A 1 114 ? -5.240 23.336 -4.482 1.00 56.41 114 ILE A N 1
ATOM 912 C CA . ILE A 1 114 ? -6.104 24.450 -4.906 1.00 56.41 114 ILE A CA 1
ATOM 913 C C . ILE A 1 114 ? -7.591 24.186 -4.636 1.00 56.41 114 ILE A C 1
ATOM 915 O O . ILE A 1 114 ? -8.326 25.126 -4.385 1.00 56.41 114 ILE A O 1
ATOM 919 N N . LEU A 1 115 ? -8.047 22.929 -4.692 1.00 57.31 115 LEU A N 1
ATOM 920 C CA . LEU A 1 115 ? -9.456 22.573 -4.457 1.00 57.31 115 LEU A CA 1
ATOM 921 C C . LEU A 1 115 ? -9.797 22.366 -2.965 1.00 57.31 115 LEU A C 1
ATOM 923 O O . LEU A 1 115 ? -10.968 22.217 -2.624 1.00 57.31 115 LEU A O 1
ATOM 927 N N . MET A 1 116 ? -8.784 22.275 -2.093 1.00 54.38 116 MET A N 1
ATOM 928 C CA . MET A 1 116 ? -8.942 22.161 -0.633 1.00 54.38 116 MET A CA 1
ATOM 929 C C . MET A 1 116 ? -8.664 23.472 0.125 1.00 54.38 116 MET A C 1
ATOM 931 O O . MET A 1 116 ? -8.934 23.509 1.326 1.00 54.38 116 MET A O 1
ATOM 935 N N . MET A 1 117 ? -8.134 24.503 -0.545 1.00 50.16 117 MET A N 1
ATOM 936 C CA . MET A 1 117 ? -8.159 25.905 -0.096 1.00 50.16 117 MET A CA 1
ATOM 937 C C . MET A 1 117 ? -9.422 26.586 -0.617 1.00 50.16 117 MET A C 1
ATOM 939 O O . MET A 1 117 ? -9.969 27.418 0.136 1.00 50.16 117 MET A O 1
#

InterPro domains:
  IPR000440 NADH:ubiquinone/plastoquinone oxidoreductase, chain 3 [PF00507] (18-109)
  IPR000440 NADH:ubiquinone/plastoquinone oxidoreductase, chain 3 [PTHR11058] (4-106)
  IPR038430 NADH:ubiquinone oxidoreductase, subunit 3 superfamily [G3DSA:1.20.58.1610] (1-115)

Organism: NCBI:txid948348